Protein AF-A0A2Z6SHY4-F1 (afdb_monomer_lite)

Sequence (112 aa):
MNPLMALFTVNNALTAPTLTGLNLVAFAEDVHRDLTRDNKIRSRTINMHRVLRYLVSRAAEQIGGYDYQTVSDLAEQLMRVATYQDKQQYKELAIHVNRIIVRRRPSNVALH

Radius of gyration: 15.07 Å; chains: 1; bounding box: 32×29×48 Å

Secondary structure (DSSP, 8-state):
------EEEETTTEEEE--TT--HHHHHHHHHHHHHTTS----SPP-HHHHHHHHHHHHHHHTT---HHHHHHHHHHHHHH--HHHHHHHHHHHHHHHHHHHHHS----S--

Foldseek 3Di:
DPDDQDWDDDPNPFTFGQLPPPPLLVVLVVLLCVCCVVVPLVLDQDALLNLLLSRRQVRCVVVVNDDSVVSSVVSVVCVVPDDPVSNVSSHVSSVSNVVVSVVPPPPPPDDD

Structure (mmCIF, N/CA/C/O backbone):
data_AF-A0A2Z6SHY4-F1
#
_entry.id   AF-A0A2Z6SHY4-F1
#
loop_
_atom_site.group_PDB
_atom_site.id
_atom_site.type_symbol
_atom_site.label_atom_id
_atom_site.label_alt_id
_atom_site.label_comp_id
_atom_site.label_asym_id
_atom_site.label_entity_id
_atom_site.label_seq_id
_atom_site.pdbx_PDB_ins_code
_atom_site.Cartn_x
_atom_site.Cartn_y
_atom_site.Cartn_z
_atom_site.occupancy
_atom_site.B_iso_or_equiv
_atom_site.auth_seq_id
_atom_site.auth_comp_id
_atom_site.auth_asym_id
_atom_site.auth_atom_id
_atom_site.pdbx_PDB_model_num
ATOM 1 N N . MET A 1 1 ? -15.213 6.222 -14.273 1.00 26.25 1 MET A N 1
ATOM 2 C CA . MET A 1 1 ? -13.858 6.784 -14.456 1.00 26.25 1 MET A CA 1
ATOM 3 C C . MET A 1 1 ? -13.187 6.784 -13.093 1.00 26.25 1 MET A C 1
ATOM 5 O O . MET A 1 1 ? -13.675 7.481 -12.215 1.00 26.25 1 MET A O 1
ATOM 9 N N . ASN A 1 2 ? -12.168 5.947 -12.875 1.00 35.31 2 ASN A N 1
ATOM 10 C CA . ASN A 1 2 ? -11.408 5.975 -11.621 1.00 35.31 2 ASN A CA 1
ATOM 11 C C . ASN A 1 2 ? -10.464 7.184 -11.667 1.00 35.31 2 ASN A C 1
ATOM 13 O O . ASN A 1 2 ? -9.687 7.267 -12.621 1.00 35.31 2 ASN A O 1
ATOM 17 N N . PRO A 1 3 ? -10.525 8.125 -10.708 1.00 35.81 3 PRO A N 1
ATOM 18 C CA . PRO A 1 3 ? -9.529 9.182 -10.628 1.00 35.81 3 PRO A CA 1
ATOM 19 C C . PRO A 1 3 ? -8.161 8.518 -10.449 1.00 35.81 3 PRO A C 1
ATOM 21 O O . PRO A 1 3 ? -7.969 7.680 -9.570 1.00 35.81 3 PRO A O 1
ATOM 24 N N . LEU A 1 4 ? -7.274 8.830 -11.390 1.00 39.22 4 LEU A N 1
ATOM 25 C CA . LEU A 1 4 ? -5.961 8.242 -11.625 1.00 39.22 4 LEU A CA 1
ATOM 26 C C . LEU A 1 4 ? -5.198 7.962 -10.320 1.00 39.22 4 LEU A C 1
ATOM 28 O O . LEU A 1 4 ? -4.671 8.878 -9.694 1.00 39.22 4 LEU A O 1
ATOM 32 N N . MET A 1 5 ? -5.073 6.683 -9.953 1.00 51.84 5 MET A N 1
ATOM 33 C CA . MET A 1 5 ? -3.951 6.241 -9.127 1.00 51.84 5 MET A CA 1
ATOM 34 C C . MET A 1 5 ? -2.690 6.512 -9.945 1.00 51.84 5 MET A C 1
ATOM 36 O O . MET A 1 5 ? -2.400 5.778 -10.888 1.00 51.84 5 MET A O 1
ATOM 40 N N . ALA A 1 6 ? -1.965 7.586 -9.638 1.00 56.97 6 ALA A N 1
ATOM 41 C CA . ALA A 1 6 ? -0.633 7.761 -10.199 1.00 56.97 6 ALA A CA 1
ATOM 42 C C . ALA A 1 6 ? 0.223 6.564 -9.749 1.00 56.97 6 ALA A C 1
ATOM 44 O O . ALA A 1 6 ? 0.198 6.165 -8.590 1.00 56.97 6 ALA A O 1
ATOM 45 N N . LEU A 1 7 ? 0.921 5.915 -10.669 1.00 63.81 7 LEU A N 1
ATOM 46 C CA . LEU A 1 7 ? 1.781 4.779 -10.345 1.00 63.81 7 LEU A CA 1
ATOM 47 C C . LEU A 1 7 ? 3.225 5.273 -10.281 1.00 63.81 7 LEU A C 1
ATOM 49 O O . LEU A 1 7 ? 3.599 6.171 -11.032 1.00 63.81 7 LEU A O 1
ATOM 53 N N . PHE A 1 8 ? 4.044 4.674 -9.424 1.00 66.25 8 PHE A N 1
ATOM 54 C CA . PHE A 1 8 ? 5.496 4.822 -9.505 1.00 66.25 8 PHE A CA 1
ATOM 55 C C . PHE A 1 8 ? 6.127 3.497 -9.925 1.00 66.25 8 PHE A C 1
ATOM 57 O O . PHE A 1 8 ? 5.688 2.427 -9.503 1.00 66.25 8 PHE A O 1
ATOM 64 N N . THR A 1 9 ? 7.144 3.567 -10.783 1.00 63.81 9 THR A N 1
ATOM 65 C CA . THR A 1 9 ? 7.851 2.401 -11.327 1.00 63.81 9 THR A CA 1
ATOM 66 C C . THR A 1 9 ? 9.161 2.150 -10.598 1.00 63.81 9 THR A C 1
ATOM 68 O O . THR A 1 9 ? 9.924 3.086 -10.362 1.00 63.81 9 THR A O 1
ATOM 71 N N . VAL A 1 10 ? 9.477 0.882 -10.340 1.00 58.66 10 VAL A N 1
ATOM 72 C CA . VAL A 1 10 ? 10.794 0.443 -9.860 1.00 58.66 10 VAL A CA 1
ATOM 73 C C . VAL A 1 10 ? 11.497 -0.364 -10.923 1.00 58.66 10 VAL A C 1
ATOM 75 O O . VAL A 1 10 ? 10.890 -1.248 -11.531 1.00 58.66 10 VAL A O 1
ATOM 78 N N . ASN A 1 11 ? 12.775 -0.049 -11.142 1.00 63.41 11 ASN A N 1
ATOM 79 C CA . ASN A 1 11 ? 13.606 -0.670 -12.172 1.00 63.41 11 ASN A CA 1
ATOM 80 C C . ASN A 1 11 ? 12.895 -0.740 -13.536 1.00 63.41 11 ASN A C 1
ATOM 82 O O . ASN A 1 11 ? 13.035 -1.718 -14.261 1.00 63.41 11 ASN A O 1
ATOM 86 N N . ASN A 1 12 ? 12.089 0.281 -13.855 1.00 65.56 12 ASN A N 1
ATOM 87 C CA . ASN A 1 12 ? 11.284 0.396 -15.078 1.00 65.56 12 ASN A CA 1
ATOM 88 C C . ASN A 1 12 ? 10.324 -0.777 -15.363 1.00 65.56 12 ASN A C 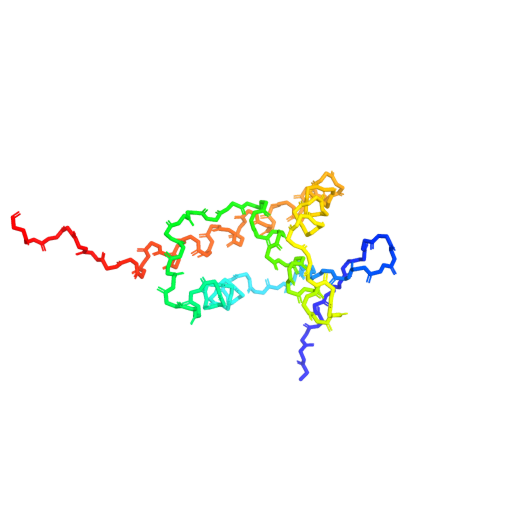1
ATOM 90 O O . ASN A 1 12 ? 9.813 -0.876 -16.474 1.00 65.56 12 ASN A O 1
ATOM 94 N N . ALA A 1 13 ? 10.058 -1.645 -14.382 1.00 62.41 13 ALA A N 1
ATOM 95 C CA . ALA A 1 13 ? 9.290 -2.873 -14.583 1.00 62.41 13 ALA A CA 1
ATOM 96 C C . AL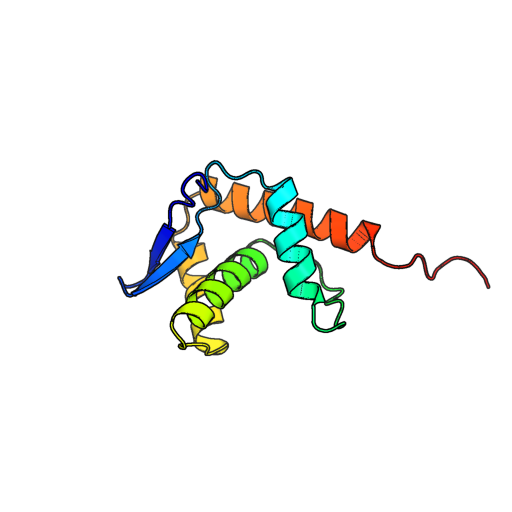A A 1 13 ? 8.101 -3.004 -13.624 1.00 62.41 13 ALA A C 1
ATOM 98 O O . ALA A 1 13 ? 7.020 -3.405 -14.048 1.00 62.41 13 ALA A O 1
ATOM 99 N N . LEU A 1 14 ? 8.265 -2.655 -12.343 1.00 67.69 14 LEU A N 1
ATOM 100 C CA . LEU A 1 14 ? 7.220 -2.877 -11.341 1.00 67.69 14 LEU A CA 1
ATOM 101 C C . LEU A 1 14 ? 6.533 -1.569 -10.950 1.00 67.69 14 LEU A C 1
ATOM 103 O O . LEU A 1 14 ? 7.160 -0.688 -10.369 1.00 67.69 14 LEU A O 1
ATOM 107 N N . THR A 1 15 ? 5.242 -1.449 -11.256 1.00 71.31 15 THR A N 1
ATOM 108 C CA . THR A 1 15 ? 4.414 -0.272 -10.953 1.00 71.31 15 THR A CA 1
ATOM 109 C C . THR A 1 15 ? 3.658 -0.442 -9.641 1.00 71.31 15 THR A C 1
ATOM 111 O O . THR A 1 15 ? 2.781 -1.294 -9.566 1.00 71.31 15 THR A O 1
ATOM 114 N N . ALA A 1 16 ? 3.909 0.387 -8.631 1.00 69.38 16 ALA A N 1
ATOM 115 C CA . ALA A 1 16 ? 3.117 0.403 -7.401 1.00 69.38 16 ALA A CA 1
ATOM 116 C C . ALA A 1 16 ? 2.204 1.647 -7.336 1.00 69.38 16 ALA A C 1
ATOM 118 O O . ALA A 1 16 ? 2.584 2.711 -7.835 1.00 69.38 16 ALA A O 1
ATOM 119 N N . PRO A 1 17 ? 1.001 1.549 -6.733 1.00 71.06 17 PRO A N 1
ATOM 120 C CA . PRO A 1 17 ? 0.120 2.703 -6.564 1.00 71.06 17 PRO A CA 1
ATOM 121 C C . PRO A 1 17 ? 0.733 3.792 -5.679 1.00 71.06 17 PRO A C 1
ATOM 123 O O . PRO A 1 17 ? 1.168 3.508 -4.562 1.00 71.06 17 PRO A O 1
ATOM 126 N N . THR A 1 18 ? 0.700 5.049 -6.133 1.00 72.69 18 THR A N 1
ATOM 127 C CA . THR A 1 18 ? 0.861 6.210 -5.251 1.00 72.69 18 THR A CA 1
ATOM 128 C C . THR A 1 18 ? -0.358 6.336 -4.353 1.00 72.69 18 THR A C 1
ATOM 130 O O . THR A 1 18 ? -1.483 6.030 -4.754 1.00 72.69 18 THR A O 1
ATOM 133 N N . LEU A 1 19 ? -0.138 6.836 -3.142 1.00 76.12 19 LEU A N 1
ATOM 134 C CA . LEU A 1 19 ? -1.218 7.213 -2.236 1.00 76.12 19 LEU A CA 1
ATOM 135 C C . LEU A 1 19 ? -1.594 8.695 -2.347 1.00 76.12 19 LEU A C 1
ATOM 137 O O . LEU A 1 19 ? -2.553 9.141 -1.715 1.00 76.12 19 LEU A O 1
ATOM 141 N N . THR A 1 20 ? -0.874 9.460 -3.168 1.00 76.81 20 THR A N 1
ATOM 142 C CA . THR A 1 20 ? -1.139 10.882 -3.371 1.00 76.81 20 THR A CA 1
ATOM 143 C C . THR A 1 20 ? -2.507 11.119 -3.998 1.00 76.81 20 THR A C 1
ATOM 145 O O . THR A 1 20 ? -2.842 10.553 -5.033 1.00 76.81 20 THR A O 1
ATOM 148 N N . GLY A 1 21 ? -3.303 11.972 -3.345 1.00 73.81 21 GLY A N 1
ATOM 149 C CA . GLY A 1 21 ? -4.652 12.332 -3.786 1.00 73.81 21 GLY A CA 1
ATOM 150 C C . GLY A 1 21 ? -5.725 11.272 -3.515 1.00 73.81 21 GLY A C 1
ATOM 151 O O . GLY A 1 21 ? -6.888 11.505 -3.837 1.00 73.81 21 GLY A O 1
ATOM 152 N N . LEU A 1 22 ? -5.379 10.127 -2.913 1.00 76.25 22 LEU A N 1
ATOM 153 C CA . LEU A 1 22 ? -6.353 9.089 -2.576 1.00 76.25 22 LEU A CA 1
ATOM 154 C C . LEU A 1 22 ? -7.082 9.388 -1.263 1.00 76.25 22 LEU A C 1
ATOM 156 O O . LEU A 1 22 ? -6.506 9.889 -0.297 1.00 76.25 22 LEU A O 1
ATOM 160 N N . ASN A 1 23 ? -8.349 8.974 -1.189 1.00 84.44 23 ASN A N 1
ATOM 161 C CA . ASN A 1 23 ? -9.061 8.880 0.082 1.00 84.44 23 ASN A CA 1
ATOM 162 C C . ASN A 1 23 ? -8.516 7.684 0.880 1.00 84.44 23 ASN A C 1
ATOM 164 O O . ASN A 1 23 ? -8.927 6.538 0.676 1.00 84.44 23 ASN A O 1
ATOM 168 N N . LEU A 1 24 ? -7.589 7.963 1.798 1.00 82.25 24 LEU A N 1
ATOM 169 C CA . LEU A 1 24 ? -6.892 6.940 2.581 1.00 82.25 24 LEU A CA 1
ATOM 170 C C . LEU A 1 24 ? -7.825 6.124 3.484 1.00 82.25 24 LEU A C 1
ATOM 172 O O . LEU A 1 24 ? -7.525 4.968 3.769 1.00 82.25 24 LEU A O 1
ATOM 176 N N . VAL A 1 25 ? -8.963 6.682 3.909 1.00 85.69 25 VAL A N 1
ATOM 177 C CA . VAL A 1 25 ? -9.947 5.964 4.736 1.00 85.69 25 VAL A CA 1
ATOM 178 C C . VAL A 1 25 ? -10.649 4.886 3.918 1.00 85.69 25 VAL A C 1
ATOM 180 O O . VAL A 1 25 ? -10.707 3.737 4.349 1.00 85.69 25 VAL A O 1
ATOM 183 N N . ALA A 1 26 ? -11.154 5.243 2.735 1.00 82.44 26 ALA A N 1
ATOM 184 C CA . ALA A 1 26 ? -11.812 4.289 1.844 1.00 82.44 26 ALA A CA 1
ATOM 185 C C . ALA A 1 26 ? -10.831 3.194 1.403 1.00 82.44 26 ALA A C 1
ATOM 187 O O . ALA A 1 26 ? -11.132 2.006 1.490 1.00 82.44 26 ALA A O 1
ATOM 188 N N . PHE A 1 27 ? -9.612 3.593 1.038 1.00 83.56 27 PHE A N 1
ATOM 189 C CA . PHE A 1 27 ? -8.576 2.652 0.633 1.00 83.56 27 PHE A CA 1
ATOM 190 C C . PHE A 1 27 ? -8.127 1.726 1.778 1.00 83.56 27 PHE A C 1
ATOM 192 O O . PHE A 1 27 ? -7.806 0.562 1.545 1.00 83.56 27 PHE A O 1
ATOM 199 N N . ALA A 1 28 ? -8.156 2.193 3.031 1.00 86.12 28 ALA A N 1
ATOM 200 C CA . ALA A 1 28 ? -7.854 1.358 4.190 1.00 86.12 28 ALA A CA 1
ATOM 201 C C . ALA A 1 28 ? -8.851 0.204 4.382 1.00 86.12 28 ALA A C 1
ATOM 203 O O . ALA A 1 28 ? -8.440 -0.878 4.801 1.00 86.12 28 ALA A O 1
ATOM 204 N N . GLU A 1 29 ? -10.137 0.404 4.081 1.00 84.12 29 GLU A N 1
ATOM 205 C CA . GLU A 1 29 ? -11.147 -0.666 4.134 1.00 84.12 29 GLU A CA 1
ATOM 206 C C . GLU A 1 29 ? -10.881 -1.739 3.075 1.00 84.12 29 GLU A C 1
ATOM 208 O O . GLU A 1 29 ? -11.001 -2.933 3.364 1.00 84.12 29 GLU A O 1
ATOM 213 N N . ASP A 1 30 ? -10.451 -1.339 1.879 1.00 82.62 30 ASP A N 1
ATOM 214 C CA . ASP A 1 30 ? -10.082 -2.275 0.815 1.00 82.62 30 ASP A CA 1
ATOM 215 C C . ASP A 1 30 ? -8.815 -3.058 1.170 1.00 82.62 30 ASP A C 1
ATOM 217 O O . ASP A 1 30 ? -8.805 -4.286 1.077 1.00 82.62 30 ASP A O 1
ATOM 221 N N . VAL A 1 31 ? -7.780 -2.373 1.673 1.00 82.12 31 VAL A N 1
ATOM 222 C CA . VAL A 1 31 ? -6.548 -3.011 2.168 1.00 82.12 31 VAL A CA 1
ATOM 223 C C . VAL A 1 31 ? -6.864 -3.984 3.306 1.00 82.12 31 VAL A C 1
ATOM 225 O O . VAL A 1 31 ? -6.373 -5.111 3.316 1.00 82.12 31 VAL A O 1
ATOM 228 N N . HIS A 1 32 ? -7.703 -3.586 4.267 1.00 82.81 32 HIS A N 1
ATOM 229 C CA . HIS A 1 32 ? -8.126 -4.462 5.357 1.00 82.81 32 HIS A CA 1
ATOM 230 C C . HIS A 1 32 ? -8.851 -5.708 4.835 1.00 82.81 32 HIS A C 1
ATOM 232 O O . HIS A 1 32 ? -8.560 -6.822 5.273 1.00 82.81 32 HIS A O 1
ATOM 238 N N . ARG A 1 33 ? -9.798 -5.534 3.906 1.00 79.38 33 ARG A N 1
ATOM 239 C CA . ARG A 1 33 ? -10.576 -6.631 3.320 1.00 79.38 33 ARG A CA 1
ATOM 240 C C . ARG A 1 33 ? -9.679 -7.634 2.610 1.00 79.38 33 ARG A C 1
ATOM 242 O O . ARG A 1 33 ? -9.838 -8.830 2.820 1.00 79.38 33 ARG A O 1
ATOM 249 N N . ASP A 1 34 ? -8.722 -7.157 1.823 1.00 77.44 34 ASP A N 1
ATOM 250 C CA . ASP A 1 34 ? -7.800 -8.028 1.098 1.00 77.44 34 ASP A CA 1
AT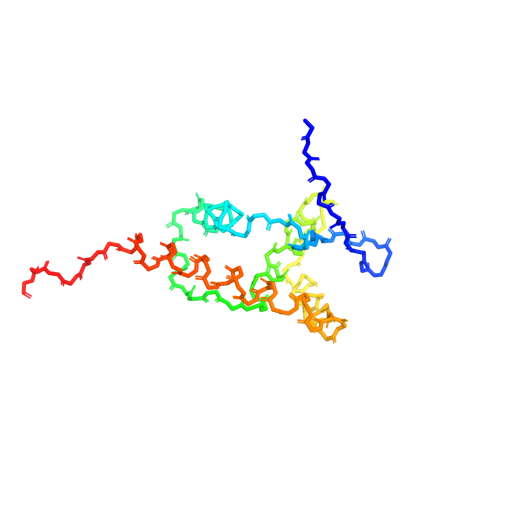OM 251 C C . ASP A 1 34 ? -6.895 -8.810 2.062 1.00 77.44 34 ASP A C 1
ATOM 253 O O . ASP A 1 34 ? -6.777 -10.030 1.975 1.00 77.44 34 ASP A O 1
ATOM 257 N N . LEU A 1 35 ? -6.374 -8.142 3.097 1.00 74.00 35 LEU A N 1
ATOM 258 C CA . LEU A 1 35 ? -5.557 -8.780 4.134 1.00 74.00 35 LEU A CA 1
ATOM 259 C C . LEU A 1 35 ? -6.314 -9.782 5.017 1.00 74.00 35 LEU A C 1
ATOM 261 O O . LEU A 1 35 ? -5.673 -10.560 5.727 1.00 74.00 35 LEU A O 1
ATOM 265 N N . THR A 1 36 ? -7.648 -9.749 5.009 1.00 70.94 36 THR A N 1
ATOM 266 C CA . THR A 1 36 ? -8.516 -10.628 5.809 1.00 70.94 36 THR A CA 1
ATOM 267 C C . THR A 1 36 ? -9.311 -11.633 4.969 1.00 70.94 36 THR A C 1
ATOM 269 O O . THR A 1 36 ? -10.020 -12.459 5.544 1.00 70.94 36 THR A O 1
ATOM 272 N N . ARG A 1 37 ? -9.157 -11.623 3.634 1.00 63.62 37 ARG A N 1
ATOM 273 C CA . ARG A 1 37 ? -9.942 -12.422 2.675 1.00 63.62 37 ARG A CA 1
ATOM 274 C C . ARG A 1 37 ? -9.850 -13.938 2.897 1.00 63.62 37 ARG A C 1
ATOM 276 O O . ARG A 1 37 ? -10.830 -14.637 2.673 1.00 63.62 37 ARG A O 1
ATOM 283 N N . ASP A 1 38 ? -8.730 -14.428 3.425 1.00 56.34 38 ASP A N 1
ATOM 284 C CA . ASP A 1 38 ? -8.498 -15.859 3.686 1.00 56.34 38 ASP A CA 1
ATOM 285 C C . ASP A 1 38 ? -8.909 -16.317 5.100 1.00 56.34 38 ASP A C 1
ATOM 287 O O . ASP A 1 38 ? -8.374 -17.304 5.610 1.00 56.34 38 ASP A O 1
ATOM 291 N N . ASN A 1 39 ? -9.772 -15.575 5.811 1.00 52.09 39 ASN A N 1
ATOM 292 C CA . ASN A 1 39 ? -10.116 -15.795 7.232 1.00 52.09 39 ASN A CA 1
ATOM 293 C C . ASN A 1 39 ? -8.922 -15.793 8.209 1.00 52.09 39 ASN A C 1
ATOM 295 O O . ASN A 1 39 ? -9.087 -15.880 9.426 1.00 52.09 39 ASN A O 1
ATOM 299 N N . LYS A 1 40 ? -7.698 -15.622 7.711 1.00 53.38 40 LYS A N 1
ATOM 300 C CA . LYS A 1 40 ? -6.519 -15.325 8.509 1.00 53.38 40 LYS A CA 1
ATOM 301 C C . LYS A 1 40 ? -6.567 -13.843 8.825 1.00 53.38 40 LYS A C 1
ATOM 303 O O . LYS A 1 40 ? -5.942 -13.042 8.136 1.00 53.38 40 LYS A O 1
ATOM 308 N N . ILE A 1 41 ? -7.277 -13.472 9.892 1.00 52.19 41 ILE A N 1
ATOM 309 C CA . ILE A 1 41 ? -7.058 -12.172 10.527 1.00 52.19 41 ILE A CA 1
ATOM 310 C C . ILE A 1 41 ? -5.582 -12.158 10.917 1.00 52.19 41 ILE A C 1
ATOM 312 O O . ILE A 1 41 ? -5.179 -12.729 11.932 1.00 52.19 41 ILE A O 1
ATOM 316 N N . ARG A 1 42 ? -4.733 -11.544 10.089 1.00 54.97 42 ARG A N 1
ATOM 317 C CA . ARG A 1 42 ? -3.362 -11.244 10.481 1.00 54.97 42 ARG A CA 1
ATOM 318 C C . ARG A 1 42 ? -3.492 -10.191 11.572 1.00 54.97 42 ARG A C 1
ATOM 320 O O . ARG A 1 42 ? -3.489 -9.002 11.296 1.00 54.97 42 ARG A O 1
ATOM 327 N N . SER A 1 43 ? -3.615 -10.640 12.822 1.00 54.03 43 SER A N 1
ATOM 328 C CA . SER A 1 43 ? -3.819 -9.799 14.011 1.00 54.03 43 SER A CA 1
ATOM 329 C C . SER A 1 43 ? -2.682 -8.804 14.251 1.00 54.03 43 SER A C 1
ATOM 331 O O . SER A 1 43 ? -2.764 -7.964 15.144 1.00 54.03 43 SER A O 1
ATOM 333 N N . ARG A 1 44 ? -1.608 -8.892 13.465 1.00 65.25 44 ARG A N 1
ATOM 334 C CA . ARG A 1 44 ? -0.440 -8.031 13.556 1.00 65.25 44 ARG A CA 1
ATOM 335 C C . ARG A 1 44 ? -0.784 -6.649 13.021 1.00 65.25 44 ARG A C 1
ATOM 337 O O . ARG A 1 44 ? -1.260 -6.509 11.898 1.00 65.25 44 ARG A O 1
ATOM 344 N N . THR A 1 45 ? -0.469 -5.646 13.829 1.00 75.19 45 THR A N 1
ATOM 345 C CA . THR A 1 45 ? -0.469 -4.249 13.414 1.00 75.19 45 THR A CA 1
ATOM 346 C C . THR A 1 45 ? 0.322 -4.077 12.119 1.00 75.19 45 THR A C 1
ATOM 348 O O . THR A 1 45 ? 1.364 -4.699 11.881 1.00 75.19 45 THR A O 1
ATOM 351 N N . ILE A 1 46 ? -0.213 -3.238 11.248 1.00 82.94 46 ILE A N 1
ATOM 352 C CA . ILE A 1 46 ? 0.402 -2.843 9.994 1.00 82.94 46 ILE A CA 1
ATOM 353 C C . ILE A 1 46 ? 1.260 -1.612 10.262 1.00 82.94 46 ILE A C 1
ATOM 355 O O . ILE A 1 46 ? 0.850 -0.690 10.961 1.00 82.94 46 ILE A O 1
ATOM 359 N N . ASN A 1 47 ? 2.467 -1.600 9.712 1.00 86.94 47 ASN A N 1
ATOM 360 C CA . ASN A 1 47 ? 3.350 -0.440 9.704 1.00 86.94 47 ASN A CA 1
ATOM 361 C C . ASN A 1 47 ? 3.566 0.033 8.257 1.00 86.94 47 ASN A C 1
ATOM 363 O O . ASN A 1 47 ? 3.148 -0.639 7.314 1.00 86.94 47 ASN A O 1
ATOM 367 N N . MET A 1 48 ? 4.247 1.168 8.081 1.00 87.94 48 MET A N 1
ATOM 368 C CA . MET A 1 48 ? 4.528 1.748 6.757 1.00 87.94 48 MET A CA 1
ATOM 369 C C . MET A 1 48 ? 5.160 0.737 5.794 1.00 87.94 48 MET A C 1
ATOM 371 O O . MET A 1 48 ? 4.759 0.633 4.641 1.00 87.94 48 MET A O 1
ATOM 375 N N . HIS A 1 49 ? 6.113 -0.059 6.285 1.00 86.25 49 HIS A N 1
ATOM 376 C CA . HIS A 1 49 ? 6.785 -1.075 5.480 1.00 86.25 49 HIS A CA 1
ATOM 377 C C . HIS A 1 49 ? 5.818 -2.162 4.994 1.00 86.25 49 HIS A C 1
ATOM 379 O O . HIS A 1 49 ? 5.857 -2.569 3.839 1.00 86.25 49 HIS A O 1
ATOM 385 N N . ARG A 1 50 ? 4.903 -2.620 5.856 1.00 85.19 50 ARG A N 1
ATOM 386 C CA . ARG A 1 50 ? 3.869 -3.597 5.487 1.00 85.19 50 ARG A CA 1
ATOM 387 C C . ARG A 1 50 ? 2.856 -3.031 4.496 1.00 85.19 50 ARG A C 1
ATOM 389 O O . ARG A 1 50 ? 2.414 -3.791 3.643 1.00 85.19 50 ARG A O 1
ATOM 396 N N . VAL A 1 51 ? 2.516 -1.743 4.598 1.00 87.00 51 VAL A N 1
ATOM 397 C CA . VAL A 1 51 ? 1.686 -1.049 3.598 1.00 87.00 51 VAL A CA 1
ATOM 398 C C . VAL A 1 51 ? 2.381 -1.068 2.244 1.00 87.00 51 VAL A C 1
ATOM 400 O O . VAL A 1 51 ? 1.806 -1.535 1.268 1.00 87.00 51 VAL A O 1
ATOM 403 N N . LEU A 1 52 ? 3.635 -0.625 2.194 1.00 86.00 52 LEU A N 1
ATOM 404 C CA . LEU A 1 52 ? 4.391 -0.573 0.950 1.00 86.00 52 LEU A CA 1
ATOM 405 C C . LEU A 1 52 ? 4.572 -1.966 0.341 1.00 86.00 52 LEU A C 1
ATOM 407 O O . LEU A 1 52 ? 4.314 -2.164 -0.840 1.00 86.00 52 LEU A O 1
ATOM 411 N N . ARG A 1 53 ? 4.907 -2.963 1.164 1.00 86.62 53 ARG A N 1
ATOM 412 C CA . ARG A 1 53 ? 5.002 -4.355 0.721 1.00 86.62 53 ARG A CA 1
ATOM 413 C C . ARG A 1 53 ? 3.680 -4.884 0.173 1.00 86.62 53 ARG A C 1
ATOM 415 O O . ARG A 1 53 ? 3.699 -5.576 -0.831 1.00 86.62 53 ARG A O 1
ATOM 422 N N . TYR A 1 54 ? 2.550 -4.560 0.803 1.00 86.00 54 TYR A N 1
ATOM 423 C CA . TYR A 1 54 ? 1.226 -4.915 0.284 1.00 86.00 54 TYR A CA 1
ATOM 424 C C . TYR A 1 54 ? 0.984 -4.309 -1.107 1.00 86.00 54 TYR A C 1
ATOM 426 O O . TYR A 1 54 ? 0.596 -5.029 -2.022 1.00 86.00 54 TYR A O 1
ATOM 434 N N . LEU A 1 55 ? 1.276 -3.018 -1.290 1.00 83.88 55 LEU A N 1
ATOM 435 C CA . LEU A 1 55 ? 1.132 -2.341 -2.585 1.00 83.88 55 LEU A CA 1
ATOM 436 C C . LEU A 1 55 ? 1.994 -3.000 -3.674 1.00 83.88 55 LEU A C 1
ATOM 438 O O . LEU A 1 55 ? 1.512 -3.250 -4.777 1.00 83.88 55 LEU A O 1
ATOM 442 N N . VAL A 1 56 ? 3.240 -3.342 -3.339 1.00 84.44 56 VAL A N 1
ATOM 443 C CA . VAL A 1 56 ? 4.169 -4.049 -4.233 1.00 84.44 56 VAL A CA 1
ATOM 444 C C . VAL A 1 56 ? 3.693 -5.475 -4.533 1.00 84.44 56 VAL A C 1
ATOM 446 O O . VAL A 1 56 ? 3.741 -5.888 -5.688 1.00 84.44 56 VAL A O 1
ATOM 449 N N . SER A 1 57 ? 3.186 -6.219 -3.539 1.00 84.19 57 SER A N 1
ATOM 450 C CA . SER A 1 57 ? 2.609 -7.559 -3.746 1.00 84.19 57 SER A CA 1
ATOM 451 C C . SER A 1 57 ? 1.480 -7.527 -4.772 1.00 84.19 57 SER A C 1
ATOM 453 O O . SER A 1 57 ? 1.482 -8.327 -5.701 1.00 84.19 57 SER A O 1
ATOM 455 N N . ARG A 1 58 ? 0.547 -6.576 -4.640 1.00 80.81 58 ARG A N 1
ATOM 456 C CA . ARG A 1 58 ? -0.609 -6.449 -5.541 1.00 80.81 58 ARG A CA 1
ATOM 457 C C . ARG A 1 58 ? -0.189 -6.141 -6.975 1.00 80.81 58 ARG A C 1
ATOM 459 O O . ARG A 1 58 ? -0.777 -6.673 -7.909 1.00 80.81 58 ARG A O 1
ATOM 466 N N . ALA A 1 59 ? 0.837 -5.315 -7.147 1.00 78.94 59 ALA A N 1
ATOM 467 C CA . ALA A 1 59 ? 1.418 -5.039 -8.454 1.00 78.94 59 ALA A CA 1
ATOM 468 C C . ALA A 1 59 ? 2.112 -6.270 -9.060 1.00 78.94 59 ALA A C 1
ATOM 470 O O . ALA A 1 59 ? 1.902 -6.584 -10.228 1.00 78.94 59 ALA A O 1
ATOM 471 N N . ALA A 1 60 ? 2.903 -6.991 -8.259 1.00 80.88 60 ALA A N 1
ATOM 472 C CA . ALA A 1 60 ? 3.599 -8.202 -8.692 1.00 80.88 60 ALA A CA 1
ATOM 473 C C . ALA A 1 60 ? 2.624 -9.321 -9.108 1.00 80.88 60 ALA A C 1
ATOM 475 O O . ALA A 1 60 ? 2.861 -10.010 -10.099 1.00 80.88 60 ALA A O 1
ATOM 476 N N . GLU A 1 61 ? 1.506 -9.473 -8.389 1.00 80.56 61 GLU A N 1
ATOM 477 C CA . GLU A 1 61 ? 0.425 -10.409 -8.734 1.00 80.56 61 GLU A CA 1
ATOM 478 C C . GLU A 1 61 ? -0.181 -10.110 -10.111 1.00 80.56 61 GLU A C 1
ATOM 480 O O . GLU A 1 61 ? -0.427 -11.034 -10.884 1.00 80.56 61 GLU A O 1
ATOM 485 N N . GLN A 1 62 ? -0.389 -8.832 -10.448 1.00 73.69 62 GLN A N 1
ATOM 486 C CA . GLN A 1 62 ? -0.988 -8.428 -11.728 1.00 73.69 62 GLN A CA 1
ATOM 487 C C . GLN A 1 62 ? -0.123 -8.784 -12.942 1.00 73.69 62 GLN A C 1
ATOM 489 O O . GLN A 1 62 ? -0.659 -9.003 -14.024 1.00 73.69 62 GLN A O 1
ATOM 494 N N . ILE A 1 63 ? 1.197 -8.864 -12.763 1.00 74.50 63 ILE A N 1
ATOM 495 C CA . ILE A 1 63 ? 2.152 -9.217 -13.822 1.00 74.50 63 ILE A CA 1
ATOM 496 C C . ILE A 1 63 ? 2.600 -10.687 -13.758 1.00 74.50 63 ILE A C 1
ATOM 498 O O . ILE A 1 63 ? 3.504 -11.083 -14.488 1.00 74.50 63 ILE A O 1
ATOM 502 N N . GLY A 1 64 ? 1.991 -11.503 -12.885 1.00 70.31 64 GLY A N 1
ATOM 503 C CA . GLY A 1 64 ? 2.304 -12.931 -12.741 1.00 70.31 64 GLY A CA 1
ATOM 504 C C . GLY A 1 64 ? 3.664 -13.237 -12.100 1.00 70.31 64 GLY A C 1
ATOM 505 O O . GLY A 1 64 ? 4.126 -14.372 -12.170 1.00 70.31 64 GLY A O 1
ATOM 506 N N . GLY A 1 65 ? 4.309 -12.249 -11.472 1.00 68.12 65 GLY A N 1
ATOM 507 C CA . GLY A 1 65 ? 5.675 -12.332 -10.938 1.00 68.12 65 GLY A CA 1
ATOM 508 C C . GLY A 1 65 ? 5.745 -12.414 -9.413 1.00 68.12 65 GLY A C 1
ATOM 509 O O . GLY A 1 65 ? 6.621 -11.797 -8.810 1.00 68.12 65 GLY A O 1
ATOM 510 N N . TYR A 1 66 ? 4.797 -13.095 -8.762 1.00 69.75 66 TYR A N 1
ATOM 511 C CA . TYR A 1 66 ? 4.749 -13.131 -7.300 1.00 69.75 66 TYR A CA 1
ATOM 512 C C . TYR A 1 66 ? 5.858 -14.020 -6.713 1.00 69.75 66 TYR A C 1
ATOM 514 O O . TYR A 1 66 ? 5.713 -15.237 -6.623 1.00 69.75 66 TYR A O 1
ATOM 522 N N . ASP A 1 67 ? 6.937 -13.387 -6.251 1.00 81.94 67 ASP A N 1
ATOM 523 C CA . ASP A 1 67 ? 7.927 -13.973 -5.345 1.00 81.94 67 ASP A CA 1
ATOM 524 C C . ASP A 1 67 ? 8.016 -13.143 -4.054 1.00 81.94 67 ASP A C 1
ATOM 526 O O . ASP A 1 67 ? 8.231 -11.927 -4.075 1.00 81.94 67 ASP A O 1
ATOM 530 N N . TYR A 1 68 ? 7.831 -13.794 -2.904 1.00 81.00 68 TYR A N 1
ATOM 531 C CA . TYR A 1 68 ? 7.724 -13.105 -1.614 1.00 81.00 68 TYR A CA 1
ATOM 532 C C . TYR A 1 68 ? 9.027 -12.409 -1.198 1.00 81.00 68 TYR A C 1
ATOM 534 O O . TYR A 1 68 ? 8.977 -11.328 -0.593 1.00 81.00 68 TYR A O 1
ATOM 542 N N . GLN A 1 69 ? 10.176 -13.025 -1.492 1.00 83.25 69 GLN A N 1
ATOM 543 C CA . GLN A 1 69 ? 11.483 -12.475 -1.142 1.00 83.25 69 GLN A CA 1
ATOM 544 C C . GLN A 1 69 ? 11.755 -11.222 -1.976 1.00 83.25 69 GLN A C 1
ATOM 546 O O . GLN A 1 69 ? 11.959 -10.148 -1.412 1.00 83.25 69 GLN A O 1
ATOM 551 N N . THR A 1 70 ? 11.586 -11.325 -3.294 1.00 81.00 70 THR A N 1
ATOM 552 C CA . THR A 1 70 ? 11.710 -10.209 -4.239 1.00 81.00 70 THR A CA 1
ATOM 553 C C . THR A 1 70 ? 10.805 -9.039 -3.857 1.00 81.00 70 THR A C 1
ATOM 555 O O . THR A 1 70 ? 11.251 -7.895 -3.810 1.00 81.00 70 THR A O 1
ATOM 558 N N . VAL A 1 71 ? 9.540 -9.299 -3.512 1.00 83.50 71 VAL A N 1
ATOM 559 C CA . VAL A 1 71 ? 8.604 -8.253 -3.069 1.00 83.50 71 VAL A CA 1
ATOM 560 C C . VAL A 1 71 ? 9.050 -7.588 -1.763 1.00 83.50 71 VAL A C 1
ATOM 562 O O . VAL A 1 71 ? 8.863 -6.382 -1.589 1.00 83.50 71 VAL A O 1
ATOM 565 N N . SER A 1 72 ? 9.617 -8.355 -0.830 1.00 85.25 72 SER A N 1
ATOM 566 C CA . SER A 1 72 ? 10.093 -7.819 0.449 1.00 85.25 72 SER A CA 1
ATOM 567 C C . SER A 1 72 ? 11.333 -6.944 0.268 1.00 85.25 72 SER A C 1
ATOM 569 O O . SER A 1 72 ? 11.344 -5.823 0.777 1.00 85.25 72 SER A O 1
ATOM 571 N N . ASP A 1 73 ? 12.311 -7.404 -0.512 1.00 84.38 73 ASP A N 1
ATOM 572 C CA . ASP A 1 73 ? 13.535 -6.652 -0.815 1.00 84.38 73 ASP A CA 1
ATOM 573 C C . ASP A 1 73 ? 13.212 -5.370 -1.594 1.00 84.38 73 ASP A C 1
ATOM 575 O O . ASP A 1 73 ? 13.749 -4.294 -1.324 1.00 84.38 73 ASP A O 1
ATOM 579 N N . LEU A 1 74 ? 12.260 -5.455 -2.524 1.00 82.56 74 LEU A N 1
ATOM 580 C CA . LEU A 1 74 ? 11.804 -4.317 -3.308 1.00 82.56 74 LEU A CA 1
ATOM 581 C C . LEU A 1 74 ? 11.067 -3.275 -2.463 1.00 82.56 74 LEU A C 1
ATOM 583 O O . LEU A 1 74 ? 11.297 -2.076 -2.619 1.00 82.56 74 LEU A O 1
ATOM 587 N N . ALA A 1 75 ? 10.199 -3.713 -1.549 1.00 86.81 75 ALA A N 1
ATOM 588 C CA . ALA A 1 75 ? 9.530 -2.814 -0.615 1.00 86.81 75 ALA A CA 1
ATOM 589 C C . ALA A 1 75 ? 10.540 -2.073 0.276 1.00 86.81 75 ALA A C 1
ATOM 591 O O . ALA A 1 75 ? 10.356 -0.888 0.561 1.00 86.81 75 ALA A O 1
ATOM 592 N N . GLU A 1 76 ? 11.629 -2.732 0.674 1.00 88.00 76 GLU A N 1
ATOM 593 C CA . GLU A 1 76 ? 12.699 -2.089 1.430 1.00 88.00 76 GLU A CA 1
ATOM 594 C C . GLU A 1 76 ? 13.429 -1.026 0.596 1.00 88.00 76 GLU A C 1
ATOM 596 O O . GLU A 1 76 ? 13.598 0.108 1.054 1.00 88.00 76 GLU A O 1
ATOM 601 N N . GLN A 1 77 ? 13.808 -1.348 -0.645 1.00 84.06 77 GLN A N 1
ATOM 602 C CA . GLN A 1 77 ? 14.443 -0.390 -1.559 1.00 84.06 77 GLN A CA 1
ATOM 603 C C . GLN A 1 77 ? 13.549 0.828 -1.808 1.00 84.06 77 GLN A C 1
ATOM 605 O O . GLN A 1 77 ? 14.003 1.970 -1.715 1.00 84.06 77 GLN A O 1
ATOM 610 N N . LEU A 1 78 ? 12.258 0.593 -2.037 1.00 80.75 78 LEU A N 1
ATOM 611 C CA . LEU A 1 78 ? 11.268 1.646 -2.215 1.00 80.75 78 LEU A CA 1
ATOM 612 C C .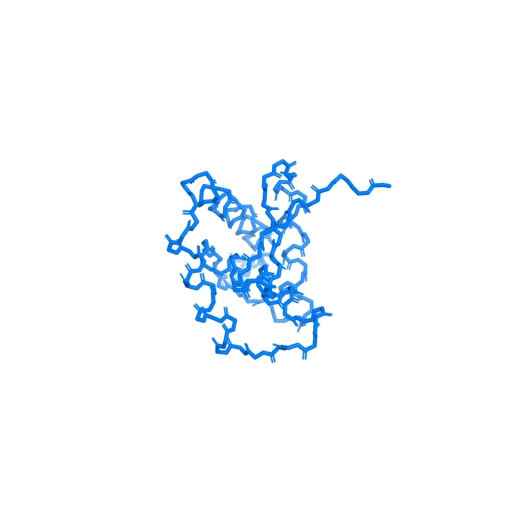 LEU A 1 78 ? 11.135 2.546 -0.991 1.00 80.75 78 LEU A C 1
ATOM 614 O O . LEU A 1 78 ? 11.048 3.764 -1.126 1.00 80.75 78 LEU A O 1
ATOM 618 N N . MET A 1 79 ? 11.173 1.976 0.212 1.00 86.06 79 MET A N 1
ATOM 619 C CA . MET A 1 79 ? 11.119 2.760 1.443 1.00 86.06 79 MET A CA 1
ATOM 620 C C . MET A 1 79 ? 12.322 3.704 1.574 1.00 86.06 79 MET A C 1
ATOM 622 O O . MET A 1 79 ? 12.191 4.804 2.120 1.00 86.06 79 MET A O 1
ATOM 626 N N . ARG A 1 80 ? 13.497 3.304 1.071 1.00 86.56 80 ARG A N 1
ATOM 627 C CA . ARG A 1 80 ? 14.709 4.137 1.106 1.00 86.56 80 ARG A CA 1
ATOM 628 C C . ARG A 1 80 ? 14.578 5.358 0.196 1.00 86.56 80 ARG A C 1
ATOM 630 O O . ARG A 1 80 ? 14.911 6.454 0.639 1.00 86.56 80 ARG A O 1
ATOM 637 N N . VAL A 1 81 ? 14.038 5.185 -1.012 1.00 81.75 81 VAL A N 1
ATOM 638 C CA . VAL A 1 81 ? 13.911 6.264 -2.014 1.00 81.75 81 VAL A CA 1
ATOM 639 C C . VAL A 1 81 ? 12.616 7.076 -1.907 1.00 81.75 81 VAL A C 1
ATOM 641 O O . VAL A 1 81 ? 12.539 8.166 -2.465 1.00 81.75 81 VAL A O 1
ATOM 644 N N . ALA A 1 82 ? 11.609 6.584 -1.180 1.00 81.06 82 ALA A N 1
ATOM 645 C CA . ALA A 1 82 ? 10.342 7.283 -0.988 1.00 81.06 82 ALA A CA 1
ATOM 646 C C . ALA A 1 82 ? 10.533 8.662 -0.335 1.00 81.06 82 ALA A C 1
ATOM 648 O O . ALA A 1 82 ? 11.298 8.818 0.632 1.00 81.06 82 ALA A O 1
ATOM 649 N N . THR A 1 83 ? 9.783 9.649 -0.831 1.00 84.62 83 THR A N 1
ATOM 650 C CA . THR A 1 83 ? 9.817 11.016 -0.305 1.00 84.62 83 THR A CA 1
ATOM 651 C C . THR A 1 83 ? 9.251 11.070 1.115 1.00 84.62 83 THR A C 1
ATOM 653 O O . THR A 1 83 ? 8.585 10.146 1.593 1.00 84.62 83 THR A O 1
ATOM 656 N N . TYR A 1 84 ? 9.498 12.175 1.824 1.00 87.50 84 TYR A N 1
ATOM 657 C CA . TYR A 1 84 ? 8.880 12.390 3.134 1.00 87.50 84 TYR A CA 1
ATOM 658 C C . TYR A 1 84 ? 7.345 12.357 3.054 1.00 87.50 84 TYR A C 1
ATOM 660 O O . TYR A 1 84 ? 6.703 11.757 3.914 1.00 87.50 84 TYR A O 1
ATOM 668 N N . GLN A 1 85 ? 6.763 12.949 2.006 1.00 84.62 85 GLN A N 1
ATOM 669 C CA . GLN A 1 85 ? 5.317 12.975 1.793 1.00 84.62 85 GLN A CA 1
ATOM 670 C C . GLN A 1 85 ? 4.746 11.568 1.575 1.00 84.62 85 GLN A C 1
ATOM 672 O O . GLN A 1 85 ? 3.766 11.211 2.228 1.00 84.62 85 GLN A O 1
ATOM 677 N N . ASP A 1 86 ? 5.400 10.740 0.754 1.00 83.75 86 ASP A N 1
ATOM 678 C CA . ASP A 1 86 ? 4.993 9.342 0.550 1.00 83.75 86 ASP A CA 1
ATOM 679 C C . ASP A 1 86 ? 5.017 8.568 1.872 1.00 83.75 86 ASP A C 1
ATOM 681 O O . ASP A 1 86 ? 4.068 7.871 2.229 1.00 83.75 86 ASP A O 1
ATOM 685 N N . LYS A 1 87 ? 6.088 8.745 2.657 1.00 87.38 87 LYS A N 1
ATOM 686 C CA . LYS A 1 87 ? 6.233 8.112 3.974 1.00 87.38 87 LYS A CA 1
ATOM 687 C C . LYS A 1 87 ? 5.113 8.523 4.929 1.00 87.38 87 LYS A C 1
ATOM 689 O O . LYS A 1 87 ? 4.593 7.662 5.641 1.00 87.38 87 LYS A O 1
ATOM 694 N N . GLN A 1 88 ? 4.701 9.794 4.932 1.00 89.00 88 GLN A N 1
ATOM 695 C CA . GLN A 1 88 ? 3.555 10.238 5.734 1.00 89.00 88 GLN A CA 1
ATOM 696 C C . GLN A 1 88 ? 2.251 9.577 5.282 1.00 89.00 88 GLN A C 1
ATOM 698 O O . GLN A 1 88 ? 1.500 9.097 6.129 1.00 89.00 88 GLN A O 1
ATOM 703 N N . GLN A 1 89 ? 2.016 9.448 3.977 1.00 85.44 89 GLN A N 1
ATOM 704 C CA . GLN A 1 89 ? 0.823 8.771 3.462 1.00 85.44 89 GLN A CA 1
ATOM 705 C C . GLN A 1 89 ? 0.813 7.275 3.803 1.00 85.44 89 GLN A C 1
ATOM 707 O O . GLN A 1 89 ? -0.210 6.751 4.245 1.00 85.44 89 GLN A O 1
ATOM 712 N N . TYR A 1 90 ? 1.953 6.580 3.692 1.00 88.50 90 TYR A N 1
ATOM 713 C CA . TYR A 1 90 ? 2.072 5.182 4.129 1.00 88.50 90 TYR A CA 1
ATOM 714 C C . TYR A 1 90 ? 1.794 5.033 5.627 1.00 88.50 90 TYR A C 1
ATOM 716 O O . TYR A 1 90 ? 1.184 4.049 6.056 1.00 88.50 90 TYR A O 1
ATOM 724 N N . LYS A 1 91 ? 2.234 6.004 6.437 1.00 90.19 91 LYS A N 1
ATOM 725 C CA . LYS A 1 91 ? 1.994 6.033 7.884 1.00 90.19 91 LYS A CA 1
ATOM 726 C C . LYS A 1 91 ? 0.519 6.226 8.198 1.00 90.19 91 LYS A C 1
ATOM 728 O O . LYS A 1 91 ? -0.030 5.485 9.011 1.00 90.19 91 LYS A O 1
ATOM 733 N N . GLU A 1 92 ? -0.112 7.200 7.560 1.00 89.56 92 GLU A N 1
ATOM 734 C CA . GLU A 1 92 ? -1.521 7.520 7.748 1.00 89.56 92 GLU A CA 1
ATOM 735 C C . GLU A 1 92 ? -2.416 6.356 7.315 1.00 89.56 92 GLU A C 1
ATOM 737 O O . GLU A 1 92 ? -3.277 5.917 8.080 1.00 89.56 92 GLU A O 1
ATOM 742 N N . LEU A 1 93 ? -2.132 5.750 6.159 1.00 88.62 93 LEU A N 1
ATOM 743 C CA . LEU A 1 93 ? -2.832 4.551 5.715 1.00 88.62 93 LEU A CA 1
ATOM 744 C C . LEU A 1 93 ? -2.671 3.398 6.716 1.00 88.62 93 LEU A C 1
ATOM 746 O O . LEU A 1 93 ? -3.659 2.763 7.084 1.00 88.62 93 LEU A O 1
ATOM 750 N N . ALA A 1 94 ? -1.458 3.154 7.224 1.00 89.12 94 ALA A N 1
ATOM 751 C CA . ALA A 1 94 ? -1.234 2.133 8.248 1.00 89.12 94 ALA A CA 1
ATOM 752 C C . ALA A 1 94 ? -2.071 2.393 9.515 1.00 89.12 94 ALA A C 1
ATOM 754 O O . ALA A 1 94 ? -2.635 1.457 10.084 1.00 89.12 94 ALA A O 1
ATOM 755 N N . ILE A 1 95 ? -2.198 3.655 9.946 1.00 90.88 95 ILE A N 1
ATOM 756 C CA . ILE A 1 95 ? -3.054 4.049 11.075 1.00 90.88 95 ILE A CA 1
ATOM 757 C C . ILE A 1 95 ? -4.521 3.725 10.778 1.00 90.88 95 ILE A C 1
ATOM 759 O O . ILE A 1 95 ? -5.184 3.120 11.623 1.00 90.88 95 ILE A O 1
ATOM 763 N N . HIS A 1 96 ? -5.031 4.084 9.598 1.00 89.75 96 HIS A N 1
ATOM 764 C CA . HIS A 1 96 ? -6.416 3.797 9.224 1.00 89.75 96 HIS A CA 1
ATOM 765 C C . HIS A 1 96 ? -6.705 2.298 9.172 1.00 89.75 96 HIS A C 1
ATOM 767 O O . HIS A 1 96 ? -7.684 1.855 9.772 1.00 89.75 96 HIS A O 1
ATOM 773 N N . VAL A 1 97 ? -5.826 1.500 8.562 1.00 86.75 97 VAL A N 1
ATOM 774 C CA . VAL A 1 97 ? -6.013 0.044 8.524 1.00 86.75 97 VAL A CA 1
ATOM 775 C C . VAL A 1 97 ? -5.963 -0.548 9.934 1.00 86.75 97 VAL A C 1
ATOM 777 O O . VAL A 1 97 ? -6.815 -1.358 10.295 1.00 86.75 97 VAL A O 1
ATOM 780 N N . ASN A 1 98 ? -5.035 -0.097 10.784 1.00 86.62 98 ASN A N 1
ATOM 781 C CA . ASN A 1 98 ? -4.973 -0.540 12.178 1.00 86.62 98 ASN A CA 1
ATOM 782 C C . ASN A 1 98 ? -6.234 -0.183 12.972 1.00 86.62 98 ASN A C 1
ATOM 784 O O . ASN A 1 98 ? -6.680 -0.992 13.783 1.00 86.62 98 ASN A O 1
ATOM 788 N N . ARG A 1 99 ? -6.841 0.989 12.737 1.00 87.25 99 ARG A N 1
ATOM 789 C CA . ARG A 1 99 ? -8.123 1.359 13.361 1.00 87.25 99 ARG A CA 1
ATOM 790 C C . ARG A 1 99 ? -9.228 0.370 12.988 1.00 87.25 99 ARG A C 1
ATOM 792 O O . ARG A 1 99 ? -10.019 0.014 13.857 1.00 87.25 99 ARG A O 1
ATOM 799 N N . ILE A 1 100 ? -9.264 -0.102 11.742 1.00 85.19 100 ILE A N 1
ATOM 800 C CA . ILE A 1 100 ? -10.235 -1.109 11.288 1.00 85.19 100 ILE A CA 1
ATOM 801 C C . ILE A 1 100 ? -9.960 -2.457 11.962 1.00 85.19 100 ILE A C 1
ATOM 803 O O . ILE A 1 100 ? -10.884 -3.048 12.520 1.00 85.19 100 ILE A O 1
ATOM 807 N N . ILE A 1 101 ? -8.694 -2.896 12.000 1.00 81.56 101 ILE A N 1
ATOM 808 C CA . ILE A 1 101 ? -8.285 -4.130 12.693 1.00 81.56 101 ILE A CA 1
ATOM 809 C C . ILE A 1 101 ? -8.728 -4.087 14.159 1.00 81.56 101 ILE A C 1
ATOM 811 O O . ILE A 1 101 ? -9.324 -5.042 14.639 1.00 81.56 101 ILE A O 1
ATOM 815 N N . VAL A 1 102 ? -8.459 -2.991 14.875 1.00 81.00 102 VAL A N 1
ATOM 816 C CA . VAL A 1 102 ? -8.834 -2.846 16.291 1.00 81.00 102 VAL A CA 1
ATOM 817 C C . VAL A 1 102 ? -10.353 -2.858 16.475 1.00 81.00 102 VAL A C 1
ATOM 819 O O . VAL A 1 102 ? -10.831 -3.580 17.341 1.00 81.00 102 VAL A O 1
ATOM 822 N N . ARG A 1 103 ? -11.115 -2.122 15.653 1.00 78.56 103 ARG A N 1
ATOM 823 C CA . ARG A 1 103 ? -12.590 -2.083 15.726 1.00 78.56 103 ARG A CA 1
ATOM 824 C C . ARG A 1 103 ? -13.249 -3.434 15.452 1.00 78.56 103 ARG A C 1
ATOM 826 O O . ARG A 1 103 ? -14.313 -3.703 15.993 1.00 78.56 103 ARG A O 1
ATOM 833 N N . ARG A 1 104 ? -12.657 -4.244 14.570 1.00 70.75 104 ARG A N 1
ATOM 834 C CA . ARG A 1 104 ? -13.214 -5.529 14.119 1.00 70.75 104 ARG A CA 1
ATOM 835 C C . ARG A 1 104 ? -12.623 -6.739 14.839 1.00 70.75 104 ARG A C 1
ATOM 837 O O . ARG A 1 104 ? -13.045 -7.861 14.567 1.00 70.75 104 ARG A O 1
ATOM 844 N N . ARG A 1 105 ? -11.662 -6.548 15.752 1.00 66.38 105 ARG A N 1
ATOM 845 C CA . ARG A 1 105 ? -11.282 -7.611 16.687 1.00 66.38 105 ARG A CA 1
ATOM 846 C C . ARG A 1 105 ? -12.513 -7.918 17.540 1.00 66.38 105 ARG A C 1
ATOM 848 O O . ARG A 1 105 ? -13.033 -6.989 18.156 1.00 66.38 105 ARG A O 1
ATOM 855 N N . PRO A 1 106 ? -12.986 -9.174 17.594 1.00 53.28 106 PRO A N 1
ATOM 856 C CA . PRO A 1 106 ? -14.005 -9.526 18.564 1.00 53.28 106 PRO A CA 1
ATOM 857 C C . PRO A 1 106 ? -13.456 -9.175 19.947 1.00 53.28 106 PRO A C 1
ATOM 859 O O . PRO A 1 106 ? -12.329 -9.552 20.283 1.00 53.28 106 PRO 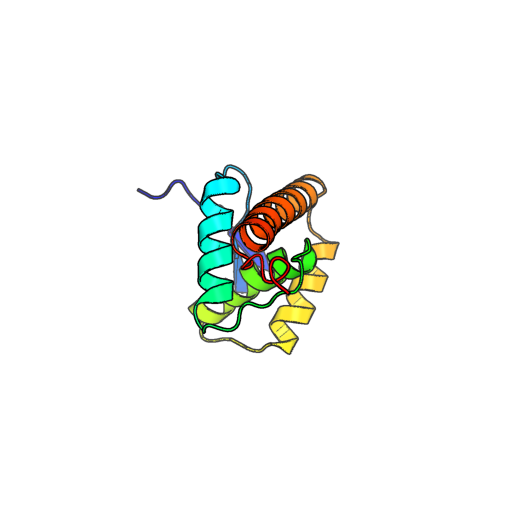A O 1
ATOM 862 N N . SER A 1 107 ? -14.232 -8.418 20.719 1.00 49.75 107 SER A N 1
ATOM 863 C CA . SER A 1 107 ? -13.994 -8.173 22.139 1.00 49.75 107 SER A CA 1
ATOM 864 C C . SER A 1 107 ? -14.118 -9.494 22.896 1.00 49.75 107 SER A C 1
ATOM 866 O O . SER A 1 107 ? -15.080 -9.711 23.616 1.00 49.75 107 SER A O 1
ATOM 868 N N . ASN A 1 108 ? -13.163 -10.407 22.730 1.00 45.53 108 ASN A N 1
ATOM 869 C CA . ASN A 1 108 ? -13.116 -11.661 23.474 1.00 45.53 108 ASN A CA 1
ATOM 870 C C . ASN A 1 108 ? -12.372 -11.46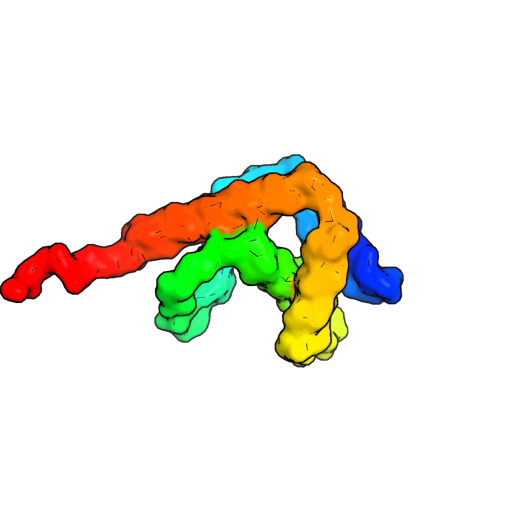8 24.804 1.00 45.53 108 ASN A C 1
ATOM 872 O O . ASN A 1 108 ? -11.494 -12.245 25.160 1.00 45.53 108 ASN A O 1
ATOM 876 N N . VAL A 1 109 ? -12.708 -10.378 25.504 1.00 48.66 109 VAL A N 1
ATOM 877 C CA . VAL A 1 109 ? -12.378 -10.136 26.915 1.00 48.66 109 VAL A CA 1
ATOM 878 C C . VAL A 1 109 ? -13.564 -9.408 27.557 1.00 48.66 109 VAL A C 1
ATOM 880 O O . VAL A 1 109 ? -13.478 -8.264 27.989 1.00 48.66 109 VAL A O 1
ATOM 883 N N . ALA A 1 110 ? -14.717 -10.064 27.546 1.00 43.81 110 ALA A N 1
ATOM 884 C CA . ALA A 1 110 ? -15.774 -9.853 28.522 1.00 43.81 110 ALA A CA 1
ATOM 885 C C . ALA A 1 110 ? -16.495 -11.197 28.668 1.00 43.81 110 ALA A C 1
ATOM 887 O O . ALA A 1 110 ? -16.948 -11.733 27.661 1.00 43.81 110 ALA A O 1
ATOM 888 N N . LEU A 1 111 ? -16.591 -11.690 29.909 1.00 42.94 111 LEU A N 1
ATOM 889 C CA . LEU A 1 111 ? -17.181 -12.965 30.357 1.00 42.94 111 LEU A CA 1
ATOM 890 C C . LEU A 1 111 ? -16.217 -14.169 30.357 1.00 42.94 111 LEU A C 1
ATOM 892 O O . LEU A 1 111 ? -16.265 -15.012 29.466 1.00 42.94 111 LEU A O 1
ATOM 896 N N . HIS A 1 112 ? -15.353 -14.278 31.370 1.00 34.53 112 HIS A N 1
ATOM 897 C CA . HIS A 1 112 ? -15.630 -15.034 32.606 1.00 34.53 112 HIS A CA 1
ATOM 898 C C . HIS A 1 112 ? -14.458 -14.922 33.590 1.00 34.53 112 HIS A C 1
ATOM 900 O O . HIS A 1 112 ? -13.298 -14.906 33.122 1.00 34.53 112 HIS A O 1
#

pLDDT: mean 74.32, std 14.84, range [26.25, 90.88]

Organism: NCBI:txid94130